Protein AF-A0A022QXJ9-F1 (afdb_monomer)

Solvent-accessible surface area (backbone atoms only — not comparable to full-atom values): 4088 Å² total; per-residue (Å²): 122,68,69,60,57,55,51,51,52,53,50,50,54,52,51,51,54,50,48,55,52,49,50,52,53,53,53,50,47,63,73,44,38,69,61,56,52,48,53,52,48,54,52,50,53,53,53,57,70,70,50,56,70,76,60,42,64,79,48,64,63,49,68,62,51,55,51,54,73,76,97

Secondary structure (DSSP, 8-state):
-HHHHHHHHHHHHHHHHHHHHHHHHHHHHHHTHHHHHHHHHHHHHHHHHHS-HHHHHHTTTHHHHHHHTT-

Organism: Erythranthe guttata (NCBI:txid4155)

Structure (mmCIF, N/CA/C/O backbone):
data_AF-A0A022QXJ9-F1
#
_entry.id   AF-A0A022QXJ9-F1
#
loop_
_atom_site.group_PDB
_atom_site.id
_atom_site.type_symbol
_atom_site.label_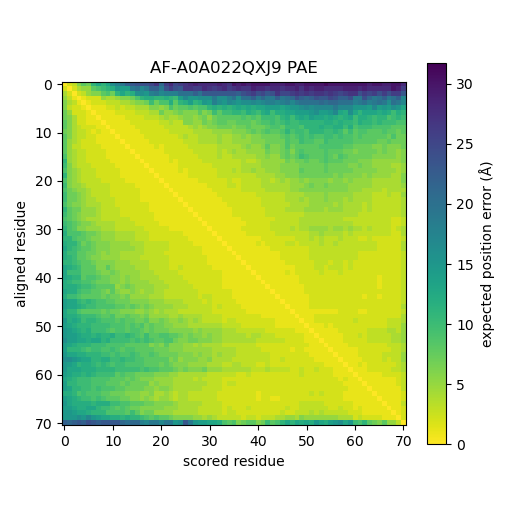atom_id
_atom_site.label_alt_id
_atom_site.label_comp_id
_atom_site.label_asym_id
_atom_site.label_entity_id
_atom_site.label_seq_id
_atom_site.pdbx_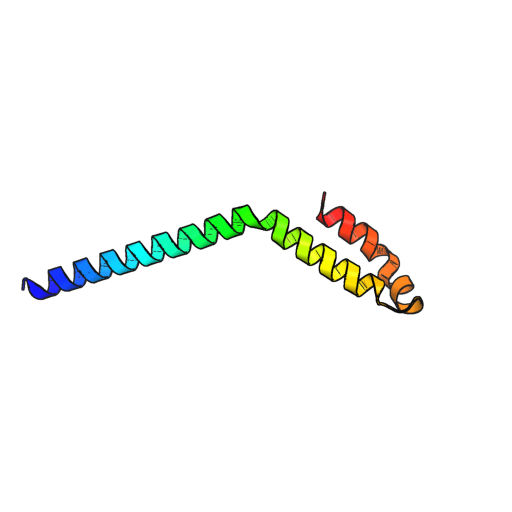PDB_ins_code
_atom_site.Cartn_x
_atom_site.Cartn_y
_atom_site.Cartn_z
_atom_site.occupancy
_atom_site.B_iso_or_equiv
_atom_site.auth_seq_id
_atom_site.auth_comp_id
_atom_site.auth_asym_id
_atom_site.auth_atom_id
_atom_site.pdbx_PDB_model_num
ATOM 1 N N . MET A 1 1 ? 35.690 -11.364 -32.879 1.00 54.41 1 MET A N 1
ATOM 2 C CA . MET A 1 1 ? 35.659 -10.207 -31.952 1.00 54.41 1 MET A CA 1
ATOM 3 C C . MET A 1 1 ? 34.381 -9.361 -32.074 1.00 54.41 1 MET A C 1
ATOM 5 O O . MET A 1 1 ? 33.963 -8.845 -31.054 1.00 54.41 1 MET A O 1
ATOM 9 N N . SER A 1 2 ? 33.704 -9.283 -33.236 1.00 64.94 2 SER A N 1
ATOM 10 C CA . SER A 1 2 ? 32.430 -8.534 -33.409 1.00 64.94 2 SER A CA 1
ATOM 11 C C . SER A 1 2 ? 31.241 -9.061 -32.579 1.00 64.94 2 SER A C 1
ATOM 13 O O . SER A 1 2 ? 30.515 -8.277 -31.986 1.00 64.94 2 SER A O 1
ATOM 15 N N . SER A 1 3 ? 31.079 -10.387 -32.469 1.00 76.56 3 SER A N 1
ATOM 16 C CA . SER A 1 3 ? 29.899 -11.020 -31.840 1.00 76.56 3 SER A CA 1
ATOM 17 C C . SER A 1 3 ? 29.697 -10.676 -30.359 1.00 76.56 3 SER A C 1
ATOM 19 O O . SER A 1 3 ? 28.566 -10.554 -29.903 1.00 76.56 3 SER A O 1
ATOM 21 N N . ILE A 1 4 ? 30.788 -10.511 -29.604 1.00 83.50 4 ILE A N 1
ATOM 22 C CA . ILE A 1 4 ? 30.730 -10.257 -28.154 1.00 83.50 4 ILE A CA 1
ATOM 23 C C . ILE A 1 4 ? 30.253 -8.824 -27.879 1.00 83.50 4 ILE A C 1
ATOM 25 O O . ILE A 1 4 ? 29.440 -8.604 -26.987 1.00 83.50 4 ILE A O 1
ATOM 29 N N . ALA A 1 5 ? 30.704 -7.856 -28.682 1.00 87.38 5 ALA A N 1
ATOM 30 C CA . ALA A 1 5 ? 30.275 -6.464 -28.562 1.00 87.38 5 ALA A CA 1
ATOM 31 C C . ALA A 1 5 ? 28.782 -6.294 -28.906 1.00 87.38 5 ALA A C 1
ATOM 33 O O . ALA A 1 5 ? 28.078 -5.526 -28.250 1.00 87.38 5 ALA A O 1
ATOM 34 N N . ASP A 1 6 ? 28.284 -7.049 -29.891 1.00 89.38 6 ASP A N 1
ATOM 35 C CA . ASP A 1 6 ? 26.867 -7.048 -30.271 1.00 89.38 6 ASP A CA 1
ATOM 36 C C . ASP A 1 6 ? 25.972 -7.659 -29.179 1.00 89.38 6 ASP A C 1
ATOM 38 O O . ASP A 1 6 ? 24.890 -7.137 -28.889 1.00 89.38 6 ASP A O 1
ATOM 42 N N . GLU A 1 7 ? 26.416 -8.744 -28.540 1.00 90.56 7 GLU A N 1
ATOM 43 C CA . GLU A 1 7 ? 25.729 -9.348 -27.391 1.00 90.56 7 GLU A CA 1
ATOM 44 C C . GLU A 1 7 ? 25.707 -8.414 -26.180 1.00 90.56 7 GLU A C 1
ATOM 46 O O . GLU A 1 7 ? 24.662 -8.242 -25.549 1.00 90.56 7 GLU A O 1
ATOM 51 N N . GLU A 1 8 ? 26.825 -7.752 -25.888 1.00 92.56 8 GLU A N 1
ATOM 52 C CA . GLU A 1 8 ? 26.913 -6.796 -24.789 1.00 92.56 8 GLU A CA 1
ATOM 53 C C . GLU A 1 8 ? 26.012 -5.575 -25.025 1.00 92.56 8 GLU A C 1
ATOM 55 O O . GLU A 1 8 ? 25.288 -5.149 -24.123 1.00 92.56 8 GLU A O 1
ATOM 60 N N . LEU A 1 9 ? 25.962 -5.058 -26.256 1.00 93.50 9 LEU A N 1
ATOM 61 C CA . LEU A 1 9 ? 25.047 -3.981 -26.630 1.00 93.50 9 LEU A CA 1
ATOM 62 C C . LEU A 1 9 ? 23.576 -4.396 -26.477 1.00 93.50 9 LEU A C 1
ATOM 64 O O . LEU A 1 9 ? 22.764 -3.619 -25.971 1.00 93.50 9 LEU A O 1
ATOM 68 N N . ARG A 1 10 ? 23.213 -5.615 -26.899 1.00 93.56 10 ARG A N 1
ATOM 69 C CA . ARG A 1 10 ? 21.850 -6.150 -26.717 1.00 93.56 10 ARG A CA 1
ATOM 70 C C . ARG A 1 10 ? 21.491 -6.272 -25.243 1.00 93.56 10 ARG A C 1
ATOM 72 O O . ARG A 1 10 ? 20.385 -5.893 -24.862 1.00 93.56 10 ARG A O 1
ATOM 79 N N . ARG A 1 11 ? 22.421 -6.761 -24.421 1.00 94.75 11 ARG A N 1
ATOM 80 C CA . ARG A 1 11 ? 22.233 -6.879 -22.975 1.00 94.75 11 ARG A CA 1
ATOM 81 C C . ARG A 1 11 ? 21.995 -5.514 -22.330 1.00 94.75 11 ARG A C 1
ATOM 83 O O . ARG A 1 11 ? 21.012 -5.369 -21.614 1.00 94.75 11 ARG A O 1
ATOM 90 N N . ARG A 1 12 ? 22.817 -4.509 -22.648 1.00 95.38 12 ARG A N 1
ATOM 91 C CA . ARG A 1 12 ? 22.654 -3.139 -22.124 1.00 95.38 12 ARG A CA 1
ATOM 92 C C . ARG A 1 12 ? 21.293 -2.543 -22.482 1.00 95.38 12 ARG A C 1
ATOM 94 O O . ARG A 1 12 ? 20.626 -1.990 -21.620 1.00 95.38 12 ARG A O 1
ATOM 101 N N . LYS A 1 13 ? 20.835 -2.725 -23.726 1.00 96.50 13 LYS A N 1
ATOM 102 C CA . LYS A 1 13 ? 19.496 -2.276 -24.152 1.00 96.50 13 LYS A CA 1
ATOM 103 C C . LYS A 1 13 ? 18.367 -2.972 -23.387 1.00 96.50 13 LYS A C 1
ATOM 105 O O . LYS A 1 13 ? 17.342 -2.354 -23.110 1.00 96.50 13 LYS A O 1
ATOM 110 N N . LEU A 1 14 ? 18.531 -4.257 -23.065 1.00 96.94 14 LEU A N 1
ATOM 111 C CA . LEU A 1 14 ? 17.556 -4.997 -22.264 1.00 96.94 14 LEU A CA 1
ATOM 112 C C . LEU A 1 14 ? 17.531 -4.498 -20.812 1.00 96.94 14 LEU A C 1
ATOM 114 O O . LEU A 1 14 ? 16.449 -4.309 -20.261 1.00 96.94 14 LEU A O 1
ATOM 118 N N . GLU A 1 15 ? 18.701 -4.271 -20.214 1.00 97.25 15 GLU A N 1
ATOM 119 C CA . GLU A 1 15 ? 18.840 -3.709 -18.865 1.00 97.25 15 GLU A CA 1
ATOM 120 C C . GLU A 1 15 ? 18.200 -2.313 -18.791 1.00 97.25 15 GLU A C 1
ATOM 122 O O . GLU A 1 15 ? 17.321 -2.094 -17.960 1.00 97.25 15 GLU A O 1
ATOM 127 N N . GLU A 1 16 ? 18.501 -1.428 -19.742 1.00 97.25 16 GLU A N 1
ATOM 128 C CA . GLU A 1 16 ? 17.901 -0.090 -19.842 1.00 97.25 16 GLU A CA 1
ATOM 129 C C . GLU A 1 16 ? 16.368 -0.149 -19.977 1.00 97.25 16 GLU A C 1
ATOM 131 O O . GLU A 1 16 ? 15.636 0.571 -19.294 1.00 97.25 16 GLU A O 1
ATOM 136 N N . ALA A 1 17 ? 15.838 -1.057 -20.804 1.00 97.75 17 ALA A 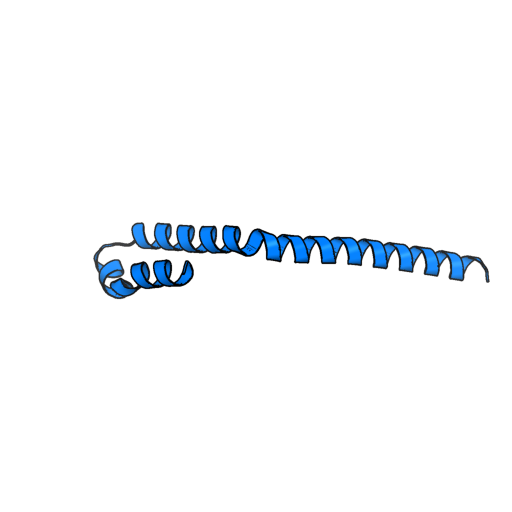N 1
ATOM 137 C CA . ALA A 1 17 ? 14.392 -1.234 -20.937 1.00 97.75 17 ALA A CA 1
ATOM 138 C C . ALA A 1 17 ? 13.733 -1.703 -19.625 1.00 97.75 17 ALA A C 1
ATOM 140 O O . ALA A 1 17 ? 12.613 -1.288 -19.299 1.00 97.75 17 ALA A O 1
ATOM 141 N N . LEU A 1 18 ? 14.412 -2.562 -18.85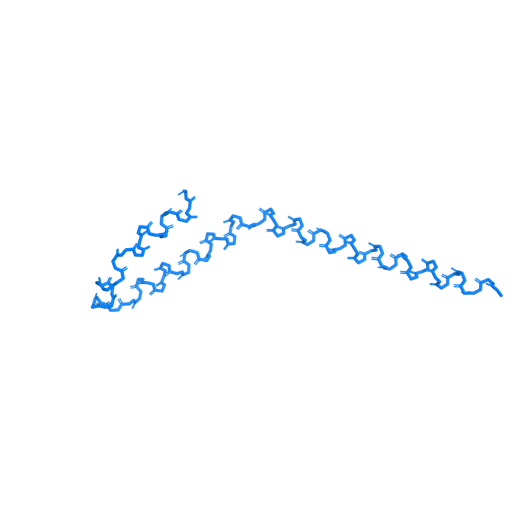8 1.00 98.06 18 LEU A N 1
ATOM 142 C CA . LEU A 1 18 ? 13.950 -3.015 -17.546 1.00 98.06 18 LEU A CA 1
ATOM 143 C C . LEU A 1 18 ? 14.015 -1.896 -16.501 1.00 98.06 18 LEU A C 1
ATOM 145 O O . LEU A 1 18 ? 13.087 -1.783 -15.698 1.00 98.06 18 LEU A O 1
ATOM 149 N N . GLU A 1 19 ? 15.043 -1.052 -16.541 1.00 97.75 19 GLU A N 1
ATOM 150 C CA . GLU A 1 19 ? 15.168 0.135 -15.691 1.00 97.75 19 GLU A CA 1
ATOM 151 C C . GLU A 1 19 ? 14.063 1.152 -15.980 1.00 97.75 19 GLU A C 1
ATOM 153 O O .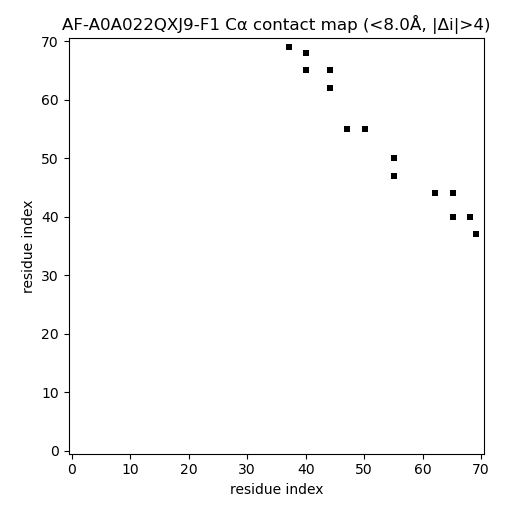 GLU A 1 19 ? 13.367 1.592 -15.068 1.00 97.75 19 GLU A O 1
ATOM 158 N N . ILE A 1 20 ? 13.791 1.457 -17.250 1.00 98.06 20 ILE A N 1
ATOM 159 C CA . ILE A 1 20 ? 12.674 2.337 -17.626 1.00 98.06 20 ILE A CA 1
ATOM 160 C C . ILE A 1 20 ? 11.347 1.758 -17.118 1.00 98.06 20 ILE A C 1
ATOM 162 O O . ILE A 1 20 ? 10.495 2.478 -16.586 1.00 98.06 20 ILE A O 1
ATOM 166 N N . LYS A 1 21 ? 11.155 0.440 -17.244 1.00 98.06 21 LYS A N 1
ATOM 167 C CA . LYS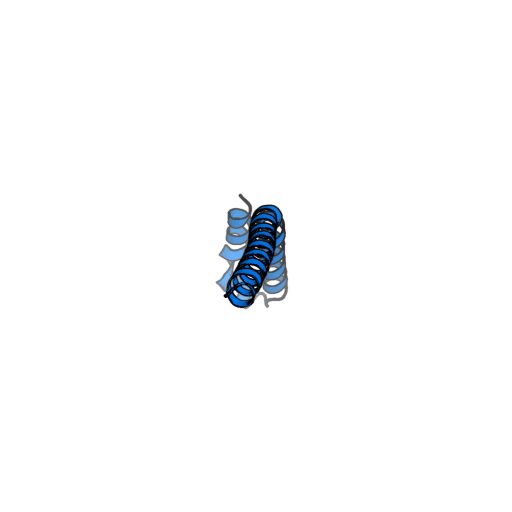 A 1 21 ? 9.958 -0.237 -16.737 1.00 98.06 21 LYS A CA 1
ATOM 168 C C . LYS A 1 21 ? 9.859 -0.160 -15.211 1.00 98.06 21 LYS A C 1
ATOM 170 O O . LYS A 1 21 ? 8.758 0.051 -14.699 1.00 98.06 21 LYS A O 1
ATOM 175 N N . SER A 1 22 ? 10.95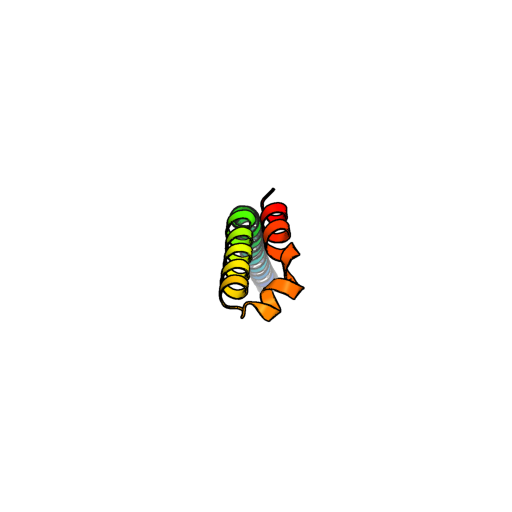8 -0.346 -14.480 1.00 98.25 22 SER A N 1
ATOM 176 C CA . SER A 1 22 ? 10.966 -0.285 -13.014 1.00 98.25 22 SER A CA 1
ATOM 177 C C . SER A 1 22 ? 10.721 1.141 -12.518 1.00 98.25 22 SER A C 1
ATOM 179 O O . SER A 1 22 ? 9.847 1.335 -11.674 1.00 98.25 22 SER A O 1
ATOM 181 N N . LEU A 1 23 ? 11.370 2.141 -13.120 1.00 98.50 23 LEU A N 1
ATOM 182 C CA . LEU A 1 23 ? 11.167 3.559 -12.820 1.00 98.50 23 LEU A CA 1
ATOM 183 C C . LEU A 1 23 ? 9.714 3.971 -13.026 1.00 98.50 23 LEU A C 1
ATOM 185 O O . LEU A 1 23 ? 9.115 4.572 -12.137 1.00 98.50 23 LEU A O 1
ATOM 189 N N . ARG A 1 24 ? 9.100 3.578 -14.148 1.00 98.38 24 ARG A N 1
ATOM 190 C CA . ARG A 1 24 ? 7.673 3.837 -14.392 1.00 98.38 24 ARG A CA 1
ATOM 191 C C . ARG A 1 24 ? 6.790 3.244 -13.298 1.00 98.38 24 ARG A C 1
ATOM 193 O O . ARG A 1 24 ? 5.883 3.921 -12.832 1.00 98.38 24 ARG A O 1
ATOM 200 N N . ARG A 1 25 ? 7.064 2.010 -12.858 1.00 98.25 25 ARG A N 1
ATOM 201 C CA . ARG A 1 25 ? 6.307 1.371 -11.766 1.00 98.25 25 ARG A CA 1
ATOM 202 C C . ARG A 1 25 ? 6.462 2.123 -10.448 1.00 98.25 25 ARG A C 1
ATOM 204 O O . ARG A 1 25 ? 5.469 2.299 -9.751 1.00 98.25 25 ARG A O 1
ATOM 211 N N . ILE A 1 26 ? 7.677 2.559 -10.121 1.00 98.38 26 ILE A N 1
ATOM 212 C CA . ILE A 1 26 ? 7.957 3.323 -8.901 1.00 98.38 26 ILE A CA 1
ATOM 213 C C . ILE A 1 26 ? 7.205 4.654 -8.945 1.00 98.38 26 ILE A C 1
ATOM 215 O O . ILE A 1 26 ? 6.450 4.950 -8.026 1.00 98.38 26 ILE A O 1
ATOM 219 N N . ILE A 1 27 ? 7.337 5.413 -10.035 1.00 98.44 27 ILE A N 1
ATOM 220 C CA . ILE A 1 27 ? 6.645 6.696 -10.208 1.00 98.44 27 ILE A CA 1
ATOM 221 C C . ILE A 1 27 ? 5.131 6.510 -10.084 1.00 98.44 27 ILE A C 1
ATOM 223 O O . ILE A 1 27 ? 4.492 7.227 -9.319 1.00 98.44 27 ILE A O 1
ATOM 227 N N . SER A 1 28 ? 4.553 5.518 -10.767 1.00 98.25 28 SER A N 1
ATOM 228 C CA . SER A 1 28 ? 3.125 5.213 -10.639 1.00 98.25 28 SER A CA 1
ATOM 229 C C . SER A 1 28 ? 2.723 4.871 -9.203 1.00 98.25 28 SER A C 1
ATOM 231 O O . SER A 1 28 ? 1.674 5.319 -8.760 1.00 98.25 28 SER A O 1
ATOM 233 N N . ALA A 1 29 ? 3.542 4.129 -8.453 1.00 98.19 29 ALA A N 1
ATOM 234 C CA . ALA A 1 29 ? 3.254 3.819 -7.054 1.00 98.19 29 ALA A CA 1
ATOM 235 C C . ALA A 1 29 ? 3.220 5.077 -6.173 1.00 98.19 29 ALA A C 1
ATOM 237 O O . ALA A 1 29 ? 2.329 5.201 -5.341 1.00 98.19 29 ALA A O 1
ATOM 238 N N . TYR A 1 30 ? 4.138 6.027 -6.384 1.00 97.88 30 TYR A N 1
ATOM 239 C CA . TYR A 1 30 ? 4.119 7.309 -5.671 1.00 97.88 30 TYR A CA 1
ATOM 240 C C . TYR A 1 30 ? 2.891 8.149 -6.024 1.00 97.88 30 TYR A C 1
ATOM 242 O O . TYR A 1 30 ? 2.254 8.701 -5.132 1.00 97.88 30 TYR A O 1
ATOM 250 N N . LEU A 1 31 ? 2.537 8.221 -7.309 1.00 98.06 31 LEU A N 1
ATOM 251 C CA . LEU A 1 31 ? 1.356 8.962 -7.757 1.00 98.06 31 LEU A CA 1
ATOM 252 C C . LEU A 1 31 ? 0.056 8.357 -7.210 1.00 98.06 31 LEU A C 1
ATOM 254 O O . LEU A 1 31 ? -0.848 9.097 -6.834 1.00 98.06 31 LEU A O 1
ATOM 258 N N . ASN A 1 32 ? -0.012 7.028 -7.112 1.00 97.69 32 ASN A N 1
ATOM 259 C CA . ASN A 1 32 ? -1.189 6.301 -6.634 1.00 97.69 32 ASN A CA 1
ATOM 260 C C . ASN A 1 32 ? -1.200 6.092 -5.109 1.00 97.69 32 ASN A C 1
ATOM 262 O O . ASN A 1 32 ? -2.144 5.512 -4.574 1.00 97.69 32 ASN A O 1
ATOM 266 N N . TYR A 1 33 ? -0.161 6.537 -4.393 1.00 96.38 33 TYR A N 1
ATOM 267 C CA . TYR A 1 33 ? -0.039 6.325 -2.950 1.00 96.38 33 TYR A CA 1
ATOM 268 C C . TYR A 1 33 ? -1.230 6.874 -2.145 1.00 96.38 33 TYR A C 1
ATOM 270 O O . TYR A 1 33 ? -1.694 6.152 -1.264 1.00 96.38 33 TYR A O 1
ATOM 278 N N . PRO A 1 34 ? -1.774 8.080 -2.422 1.00 95.81 34 PRO A N 1
ATOM 279 C CA . PRO A 1 34 ? -2.906 8.603 -1.654 1.00 95.81 34 PRO A CA 1
ATOM 280 C C . PRO A 1 34 ? -4.149 7.708 -1.715 1.00 95.81 34 PRO A C 1
ATOM 282 O O . PRO A 1 34 ? -4.783 7.467 -0.692 1.00 95.81 34 PRO A O 1
ATOM 285 N N . GLU A 1 35 ? -4.472 7.178 -2.897 1.00 96.56 35 GLU A N 1
ATOM 286 C CA . GLU A 1 35 ? -5.611 6.274 -3.087 1.00 96.56 35 GLU A CA 1
ATOM 287 C C . GLU A 1 35 ? -5.380 4.942 -2.365 1.00 96.56 35 GLU A C 1
ATOM 289 O O . GLU A 1 35 ? -6.219 4.512 -1.575 1.00 96.56 35 GLU A O 1
ATOM 294 N N . ALA A 1 36 ? -4.201 4.337 -2.543 1.00 96.88 36 ALA A N 1
ATOM 295 C CA . ALA A 1 36 ? -3.846 3.090 -1.867 1.00 96.88 36 ALA A CA 1
ATOM 296 C C . ALA A 1 36 ? -3.851 3.228 -0.330 1.00 96.88 36 ALA A C 1
ATOM 298 O O . ALA A 1 36 ? -4.314 2.334 0.381 1.00 96.88 36 ALA A O 1
ATOM 299 N N . ALA A 1 37 ? -3.369 4.359 0.194 1.00 96.00 37 ALA A N 1
ATOM 300 C CA . ALA A 1 37 ? -3.384 4.648 1.624 1.00 96.00 37 ALA A CA 1
ATOM 301 C C . ALA A 1 37 ? -4.817 4.796 2.164 1.00 96.00 37 ALA A C 1
ATOM 303 O O . ALA A 1 37 ? -5.127 4.278 3.239 1.00 96.00 37 ALA A O 1
ATOM 304 N N . GLU A 1 38 ? -5.710 5.451 1.417 1.00 97.12 38 GLU A N 1
ATOM 305 C CA . GLU A 1 38 ? -7.122 5.577 1.791 1.00 97.12 38 GLU A CA 1
ATOM 306 C C . GLU A 1 38 ? -7.828 4.214 1.817 1.00 97.12 38 GLU A C 1
ATOM 308 O O . GLU A 1 38 ? -8.537 3.902 2.777 1.00 97.12 38 GLU A O 1
ATOM 313 N N . GLU A 1 39 ? -7.599 3.364 0.813 1.00 97.75 39 GLU A N 1
ATOM 314 C CA . GLU A 1 39 ? -8.158 2.007 0.770 1.00 97.75 39 GLU A CA 1
ATOM 315 C C . GLU A 1 39 ? -7.773 1.180 2.006 1.00 97.75 39 GLU A C 1
ATOM 317 O O . GLU A 1 39 ? -8.610 0.468 2.580 1.00 97.75 39 GLU A O 1
ATOM 322 N N . ASP A 1 40 ? -6.528 1.312 2.464 1.00 96.50 40 ASP A N 1
ATOM 323 C CA . ASP A 1 40 ? -6.037 0.653 3.670 1.00 96.50 40 ASP A CA 1
ATOM 324 C C . ASP A 1 40 ? -6.743 1.148 4.938 1.00 96.50 40 ASP A C 1
ATOM 326 O O . ASP A 1 40 ? -7.131 0.340 5.798 1.00 96.50 40 ASP A O 1
ATOM 330 N N . ILE A 1 41 ? -6.969 2.458 5.057 1.00 97.25 41 ILE A N 1
ATOM 331 C CA . ILE A 1 41 ? -7.720 3.036 6.177 1.00 97.25 41 ILE A CA 1
ATOM 332 C C . ILE A 1 41 ? -9.169 2.535 6.147 1.00 97.25 41 ILE A C 1
ATOM 334 O O . ILE A 1 41 ? -9.663 2.024 7.156 1.00 97.25 41 ILE A O 1
ATOM 338 N N . VAL A 1 42 ? -9.828 2.579 4.987 1.00 97.56 42 VAL A N 1
ATOM 339 C CA . VAL A 1 42 ? -11.211 2.107 4.799 1.00 97.56 42 VAL A CA 1
ATOM 340 C C . VAL A 1 42 ? -11.351 0.626 5.154 1.00 97.56 42 VAL A C 1
ATOM 342 O O . VAL A 1 42 ? -12.339 0.209 5.780 1.00 97.56 42 VAL A O 1
ATOM 345 N N . ARG A 1 43 ? -10.364 -0.197 4.786 1.00 97.88 43 ARG A N 1
ATOM 346 C CA . ARG A 1 43 ? -10.317 -1.614 5.157 1.00 97.88 43 ARG A CA 1
ATOM 347 C C . ARG A 1 43 ? -10.267 -1.781 6.675 1.00 97.88 43 ARG A C 1
ATOM 349 O O . ARG A 1 43 ? -11.059 -2.551 7.225 1.00 97.88 43 ARG A O 1
ATOM 356 N N . ASN A 1 44 ? -9.403 -1.036 7.357 1.00 96.06 44 ASN A N 1
ATOM 357 C CA . ASN A 1 44 ? -9.285 -1.085 8.815 1.00 96.06 44 ASN A CA 1
ATOM 358 C C . ASN A 1 44 ? -10.559 -0.602 9.522 1.00 96.06 44 ASN A C 1
ATOM 360 O O . ASN A 1 44 ? -11.027 -1.249 10.462 1.00 96.06 44 ASN A O 1
ATOM 364 N N . GLU A 1 45 ? -11.188 0.464 9.031 1.00 97.00 45 GLU A N 1
ATOM 365 C CA . GLU A 1 45 ? -12.478 0.951 9.531 1.00 97.00 45 GLU A CA 1
ATOM 366 C C . GLU A 1 45 ? -13.586 -0.095 9.378 1.00 97.00 45 GLU A C 1
ATOM 368 O O . GLU A 1 45 ? -14.422 -0.280 10.267 1.00 97.00 45 GLU A O 1
ATOM 373 N N . ARG A 1 46 ? -13.608 -0.818 8.253 1.00 97.88 46 ARG A N 1
ATOM 374 C CA . ARG A 1 46 ? -14.549 -1.924 8.029 1.00 97.88 46 ARG A CA 1
ATOM 375 C C . ARG A 1 46 ? -14.327 -3.053 9.034 1.00 97.88 46 ARG A C 1
ATOM 377 O O . ARG A 1 46 ? -15.303 -3.560 9.585 1.00 97.88 46 ARG A O 1
ATOM 384 N N . CYS A 1 47 ? -13.077 -3.423 9.297 1.00 95.88 4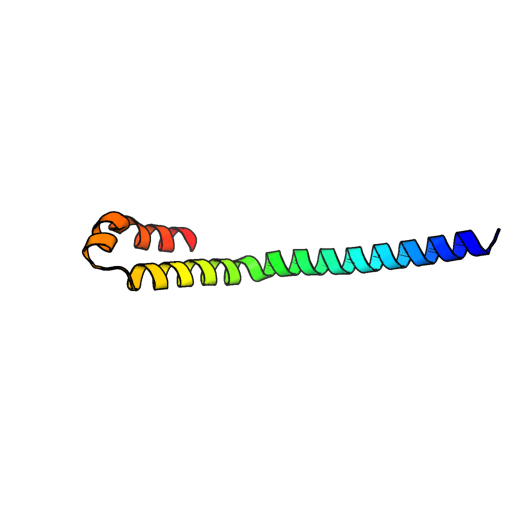7 CYS A N 1
ATOM 385 C CA . CYS A 1 47 ? -12.737 -4.421 10.311 1.00 95.88 47 CYS A CA 1
ATOM 386 C C . CYS A 1 47 ? -13.165 -3.965 11.710 1.00 95.88 47 CYS A C 1
ATOM 388 O O . CYS A 1 47 ? -13.852 -4.709 12.408 1.00 95.88 47 CYS A O 1
ATOM 390 N N . PHE A 1 48 ? -12.865 -2.719 12.085 1.00 96.88 48 PHE A N 1
ATOM 391 C CA . PHE A 1 48 ? -13.284 -2.143 13.362 1.00 96.88 48 PHE A CA 1
ATOM 392 C C . PHE A 1 48 ? -14.808 -2.165 13.530 1.00 96.88 48 PHE A C 1
ATOM 394 O O . PHE A 1 48 ? -15.316 -2.568 14.576 1.00 96.88 48 PHE A O 1
ATOM 401 N N . ARG A 1 49 ? -15.567 -1.816 12.482 1.00 96.06 49 ARG A N 1
ATOM 402 C CA . ARG A 1 49 ? -17.039 -1.857 12.505 1.00 96.06 49 ARG A CA 1
ATOM 403 C C . ARG A 1 49 ? -17.602 -3.250 12.782 1.00 96.06 49 ARG A C 1
ATOM 405 O O . ARG A 1 49 ? -18.648 -3.338 13.422 1.00 96.06 49 ARG A O 1
ATOM 412 N N . ARG A 1 50 ? -16.912 -4.313 12.366 1.00 97.00 50 ARG A N 1
ATOM 413 C CA . ARG A 1 50 ? -17.328 -5.708 12.593 1.00 97.00 50 ARG A CA 1
ATOM 414 C C . ARG A 1 50 ? -17.048 -6.214 14.010 1.00 97.00 50 ARG A C 1
ATOM 416 O O . ARG A 1 50 ? -17.576 -7.256 14.380 1.00 97.00 50 ARG A O 1
ATOM 423 N N . LEU A 1 51 ? -16.246 -5.504 14.806 1.00 96.62 51 LEU A N 1
ATOM 424 C CA . LEU A 1 51 ? -15.911 -5.943 16.160 1.00 96.62 51 LEU A CA 1
ATOM 425 C C . LEU A 1 51 ? -17.124 -5.889 17.114 1.00 96.62 51 LEU A C 1
ATOM 427 O O . LEU A 1 51 ? -17.944 -4.962 17.017 1.00 96.62 51 LEU A O 1
ATOM 431 N N . PRO A 1 52 ? -17.205 -6.821 18.087 1.00 97.31 52 PRO A N 1
ATOM 432 C CA . PRO A 1 52 ? -18.140 -6.733 19.204 1.00 97.31 52 PRO A CA 1
ATOM 433 C C . PRO A 1 52 ? -17.957 -5.442 20.007 1.00 97.31 52 PRO A C 1
ATOM 435 O O . PRO A 1 52 ? -16.859 -4.884 20.077 1.00 97.31 52 PRO A O 1
ATOM 438 N N . HIS A 1 53 ? -19.025 -4.990 20.666 1.00 96.19 53 HIS A N 1
ATOM 439 C CA . HIS A 1 53 ? -19.013 -3.741 21.432 1.00 96.19 53 HIS A CA 1
ATOM 440 C C . HIS A 1 53 ? -17.930 -3.722 22.527 1.00 96.19 53 HIS A C 1
ATOM 442 O O . HIS A 1 53 ? -17.202 -2.739 22.643 1.00 96.19 53 HIS A O 1
ATOM 448 N N . ALA A 1 54 ? -17.741 -4.836 23.247 1.00 97.06 54 ALA A N 1
ATOM 449 C CA . ALA A 1 54 ? -16.703 -4.961 24.274 1.00 97.06 54 ALA A CA 1
ATOM 450 C C . ALA A 1 54 ? -15.286 -4.712 23.723 1.00 97.06 54 ALA A C 1
ATOM 452 O O . ALA A 1 54 ? -14.489 -4.013 24.339 1.00 97.06 54 ALA A O 1
ATOM 453 N N . HIS A 1 55 ? -14.978 -5.215 22.523 1.00 97.19 55 HIS A N 1
ATOM 454 C CA . HIS A 1 55 ? -13.669 -5.004 21.895 1.00 97.19 55 HIS A CA 1
ATOM 455 C C . HIS A 1 55 ? -13.518 -3.583 21.343 1.00 97.19 55 HIS A C 1
ATOM 457 O O . HIS A 1 55 ? -12.434 -3.008 21.404 1.00 97.19 55 HIS A O 1
ATOM 463 N N . LYS A 1 56 ? -14.604 -2.984 20.838 1.00 96.50 56 LYS A N 1
ATOM 464 C CA . LYS A 1 56 ? -14.601 -1.576 20.410 1.00 96.50 56 LYS A CA 1
ATOM 465 C C . LYS A 1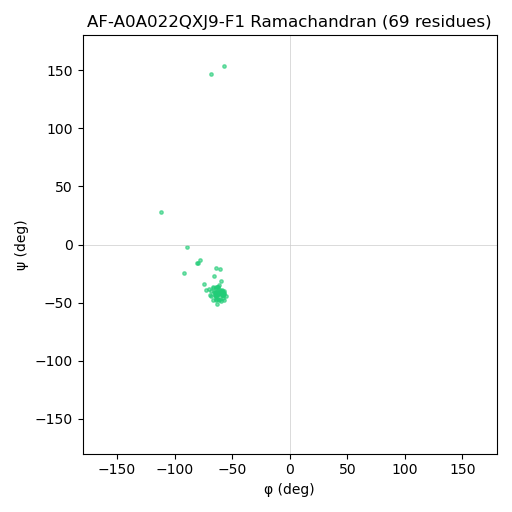 56 ? -14.315 -0.629 21.571 1.00 96.50 56 LYS A C 1
ATOM 467 O O . LYS A 1 56 ? -13.613 0.353 21.362 1.00 96.50 56 LYS A O 1
ATOM 472 N N . ALA A 1 57 ? -14.807 -0.933 22.774 1.00 96.44 57 ALA A N 1
ATOM 473 C CA . ALA A 1 57 ? -14.538 -0.132 23.967 1.00 96.44 57 ALA A CA 1
ATOM 474 C C . ALA A 1 57 ? -13.034 -0.075 24.297 1.00 96.44 57 ALA A C 1
ATOM 476 O O . ALA A 1 57 ? -12.513 1.000 24.583 1.00 96.44 57 ALA A O 1
ATOM 477 N N . LEU A 1 58 ? -12.322 -1.201 24.158 1.00 97.06 58 LEU A N 1
ATOM 478 C CA . LEU A 1 58 ? -10.860 -1.269 24.326 1.00 97.06 58 LEU A CA 1
ATOM 479 C C . LEU A 1 58 ? -10.100 -0.470 23.252 1.00 97.06 58 LEU A C 1
ATOM 481 O O . LEU A 1 58 ? -8.990 0.005 23.478 1.00 97.06 58 LEU A O 1
ATOM 485 N N . LEU A 1 59 ? -10.703 -0.318 22.074 1.00 95.94 59 LEU A N 1
ATOM 486 C CA . LEU A 1 59 ? -10.113 0.302 20.889 1.00 95.94 59 LEU A CA 1
ATOM 487 C C . LEU A 1 59 ? -10.776 1.645 20.531 1.00 95.94 59 LEU A C 1
ATOM 489 O O . LEU A 1 59 ? -10.782 2.054 19.370 1.00 95.94 59 LEU A O 1
ATOM 493 N N . SER A 1 60 ? -11.324 2.351 21.521 1.00 94.50 60 SER A N 1
ATOM 494 C CA . SER A 1 60 ? -12.114 3.581 21.336 1.00 94.50 60 SER A CA 1
ATOM 495 C C . SER A 1 60 ? -11.358 4.732 20.657 1.00 94.50 60 SER A C 1
ATOM 497 O O . SER A 1 60 ? -11.973 5.616 20.069 1.00 94.50 60 SER A O 1
ATOM 499 N N . HIS A 1 61 ? -10.026 4.704 20.685 1.00 95.88 61 HIS A N 1
ATOM 500 C CA . HIS A 1 61 ? -9.149 5.693 20.058 1.00 95.88 61 HIS A CA 1
ATOM 501 C C . HIS A 1 61 ? -8.955 5.482 18.543 1.00 95.88 61 HIS A C 1
ATOM 503 O O . HIS A 1 61 ? -8.485 6.392 17.856 1.00 95.88 61 HIS A O 1
ATOM 509 N N . LEU A 1 62 ? -9.288 4.302 18.001 1.00 95.25 62 LEU A N 1
ATOM 510 C CA . LEU A 1 62 ? -9.037 3.975 16.592 1.00 95.25 62 LEU A CA 1
ATOM 511 C C . LEU A 1 62 ? -9.777 4.876 15.590 1.00 95.25 62 LEU A C 1
ATOM 513 O O . LEU A 1 62 ? -9.133 5.289 14.629 1.00 95.25 62 LEU A O 1
ATOM 517 N N . PRO A 1 63 ? -11.056 5.256 15.786 1.00 95.31 63 PRO A N 1
ATOM 518 C CA . PRO A 1 63 ? -11.730 6.195 14.887 1.00 95.31 63 PRO A CA 1
ATOM 519 C C . PRO A 1 63 ? -10.979 7.524 14.721 1.00 95.31 63 PRO A C 1
ATOM 521 O O . PRO A 1 63 ? -10.778 7.984 13.600 1.00 95.31 63 PRO A O 1
ATOM 524 N N . LEU A 1 64 ? -10.486 8.104 15.822 1.00 96.12 64 LEU A N 1
ATOM 525 C CA . LEU A 1 64 ? -9.689 9.333 15.773 1.00 96.12 64 LEU A CA 1
ATOM 526 C C . LEU A 1 64 ? -8.337 9.100 15.085 1.00 96.12 64 LEU A C 1
ATOM 528 O O . LEU A 1 64 ? -7.861 9.950 14.338 1.00 96.12 64 LEU A O 1
ATOM 532 N N . LYS A 1 65 ? -7.717 7.936 15.310 1.00 96.19 65 LYS A N 1
ATOM 533 C CA . LYS A 1 65 ? -6.475 7.541 14.636 1.00 96.19 65 LYS A CA 1
ATOM 534 C C . LYS A 1 65 ? -6.658 7.447 13.116 1.00 96.19 65 LYS A C 1
ATOM 536 O O . LYS A 1 65 ? -5.807 7.939 12.388 1.00 96.19 65 LYS A O 1
ATOM 541 N N . PHE A 1 66 ? -7.766 6.875 12.639 1.00 95.81 66 PHE A N 1
ATOM 542 C CA . PHE A 1 66 ? -8.081 6.809 11.207 1.00 95.81 66 PHE A CA 1
ATOM 543 C C . PHE A 1 66 ? -8.294 8.194 10.591 1.00 95.81 66 PHE A C 1
ATOM 545 O O . PHE A 1 66 ? -7.851 8.429 9.472 1.00 95.81 66 PHE A O 1
ATOM 552 N N . GLN A 1 67 ? -8.912 9.131 11.318 1.00 94.94 67 GLN A N 1
ATOM 553 C CA . GLN A 1 67 ? -9.035 10.521 10.861 1.00 94.94 67 GLN A CA 1
ATOM 554 C C . GLN A 1 67 ? -7.669 11.204 10.727 1.00 94.94 67 GLN A C 1
ATOM 556 O O . GLN A 1 67 ? -7.400 11.805 9.694 1.00 94.94 67 GLN A O 1
ATOM 561 N N . LYS A 1 68 ? -6.788 11.043 11.723 1.00 95.19 68 LYS A N 1
ATOM 562 C CA . LYS A 1 68 ? -5.419 11.593 11.702 1.00 95.19 68 LYS A CA 1
ATOM 563 C C . LYS A 1 68 ? -4.523 11.011 10.608 1.00 95.19 68 LYS A C 1
ATOM 565 O O . LYS A 1 68 ? -3.492 11.584 10.298 1.00 95.19 68 LYS A O 1
ATOM 570 N N . TYR A 1 69 ? -4.856 9.845 10.060 1.00 93.69 69 TYR A N 1
ATOM 571 C CA . TYR A 1 69 ? -4.109 9.293 8.930 1.00 93.69 69 TYR A CA 1
ATOM 572 C C . TYR A 1 69 ? -4.487 9.915 7.588 1.00 93.69 69 TYR A C 1
ATOM 574 O O . TYR A 1 69 ? -3.728 9.773 6.635 1.00 93.69 69 TYR A O 1
ATOM 582 N N . ARG A 1 70 ? -5.624 10.611 7.516 1.00 91.88 70 ARG A N 1
ATOM 583 C CA . ARG A 1 70 ? -6.068 11.305 6.305 1.00 91.88 70 ARG A CA 1
ATOM 584 C C . ARG A 1 70 ? -5.597 12.761 6.243 1.00 91.88 70 ARG A C 1
ATOM 586 O O . ARG A 1 70 ? -5.509 13.294 5.142 1.00 91.88 70 ARG A O 1
ATOM 593 N N . TRP A 1 71 ? -5.318 13.381 7.396 1.00 74.31 71 TRP A N 1
ATOM 594 C CA . TRP A 1 71 ? -5.003 14.809 7.544 1.00 74.31 71 TRP A CA 1
ATOM 595 C C . TRP A 1 71 ? -4.017 15.061 8.684 1.00 74.31 71 TRP A C 1
ATOM 597 O O . TRP A 1 71 ? -4.293 14.581 9.811 1.00 74.31 71 TRP A O 1
#

Sequence (71 aa):
MSSIADEELRRRKLEEALEIKSLRRIISAYLNYPEAAEEDIVRNERCFRRLPHAHKALLSHLPLKFQKYRW

pLDDT: mean 94.45, std 7.35, range [54.41, 98.5]

Radius of gyration: 23.79 Å; Cα contacts (8 Å, |Δi|>4): 7; chains: 1; bounding box: 55×26×58 Å

Foldseek 3Di:
DVVVVVVVVVVVVVVVVVVVVVVVVVVVCVVCVLVVLLVVLVVVVVVLVPDDPVVCVVVVCSVVVSVVSND

Mean predicted aligned error: 5.51 Å